Protein AF-A0A3D4KRC4-F1 (afdb_monomer_lite)

Radius of gyration: 27.09 Å; chains: 1; bounding box: 65×32×90 Å

Secondary structure (DSSP, 8-state):
-HHHHHHHHHHHHHHHHHHHHHHHHHHHHHHHHHHHHHHHHHHHHHHHHHHHHHHHHH-GGGHHHHHHHHHHHHHSSSP--TT-EEEPPHHHHHHHS-HHHHHHHHHHS--S-HHHHHHHHHTEEEEEEEETTTEEEEEEEETTSS-EEEEEEEES-TTT--EEETT--

pLDDT: mean 81.52, std 9.55, range [39.03, 92.38]

Foldseek 3Di:
DPPVVVVVVVVVVVVVVVVVVVVVVVVVVVVVVVVVVVLVVVVVLQVQLQVLLLVLLQDPVQQVLQLVLLCCQCPDPPHQDAFRKDKDDPVSVCSNQPPVSLVSSLVSRPDPDPVVSVLQVVQKIWMWHHHPQQKIWIWIGGNSDPDIHIWIWHQPDPPVSGIHTPPPD

Structure (mmCIF, N/CA/C/O backbone):
data_AF-A0A3D4KRC4-F1
#
_entry.id   AF-A0A3D4KRC4-F1
#
loop_
_atom_site.group_PDB
_atom_site.id
_atom_site.type_symbol
_atom_site.label_atom_id
_atom_site.label_alt_id
_atom_site.label_comp_id
_atom_site.label_asym_id
_atom_site.label_entity_id
_atom_site.label_seq_id
_atom_site.pdbx_PDB_ins_code
_atom_site.Cartn_x
_atom_site.Cartn_y
_atom_site.Cartn_z
_atom_site.occupancy
_atom_site.B_iso_or_equiv
_atom_site.auth_seq_id
_atom_site.auth_comp_id
_atom_site.auth_asym_id
_atom_site.auth_atom_id
_atom_site.pdbx_PDB_model_num
ATOM 1 N N . MET A 1 1 ? -39.804 3.682 65.873 1.00 52.16 1 MET A N 1
ATOM 2 C CA . MET A 1 1 ? -39.760 4.284 64.518 1.00 52.16 1 MET A CA 1
ATOM 3 C C . MET A 1 1 ? -38.350 4.444 63.910 1.00 52.16 1 MET A C 1
ATOM 5 O O . MET A 1 1 ? -38.267 4.730 62.728 1.00 52.16 1 MET A O 1
ATOM 9 N N . LYS A 1 2 ? -37.236 4.187 64.626 1.00 54.59 2 LYS A N 1
ATOM 10 C CA . LYS A 1 2 ? -35.859 4.368 64.094 1.00 54.59 2 LYS A CA 1
ATOM 11 C C . LYS A 1 2 ? -35.344 3.280 63.122 1.00 54.59 2 LYS A C 1
ATOM 13 O O . LYS A 1 2 ? -34.483 3.572 62.306 1.00 54.59 2 LYS A O 1
ATOM 18 N N . HIS A 1 3 ? -35.862 2.047 63.168 1.00 56.03 3 HIS A N 1
ATOM 19 C CA . HIS A 1 3 ? -35.372 0.935 62.324 1.00 56.03 3 HIS A CA 1
ATOM 20 C C . HIS A 1 3 ? -35.779 1.042 60.839 1.00 56.03 3 HIS A C 1
ATOM 22 O O . HIS A 1 3 ? -35.035 0.615 59.962 1.00 56.03 3 HIS A O 1
ATOM 28 N N . GLN A 1 4 ? -36.935 1.644 60.540 1.00 59.31 4 GLN A N 1
ATOM 29 C CA . GLN A 1 4 ? -37.447 1.755 59.166 1.00 59.31 4 GLN A CA 1
ATOM 30 C C . GLN A 1 4 ? -36.659 2.774 58.324 1.00 59.31 4 GLN A C 1
ATOM 32 O O . GLN A 1 4 ? -36.473 2.571 57.128 1.00 59.31 4 GLN A O 1
ATOM 37 N N . GLN A 1 5 ? -36.127 3.829 58.955 1.00 61.31 5 GLN A N 1
ATOM 38 C CA . GLN A 1 5 ? -35.280 4.824 58.285 1.00 61.31 5 GLN A CA 1
ATOM 39 C C . GLN A 1 5 ? -33.914 4.250 57.870 1.00 61.31 5 GLN A C 1
ATOM 41 O O . GLN A 1 5 ? -33.405 4.604 56.811 1.00 61.31 5 GLN A O 1
ATOM 46 N N . GLY A 1 6 ? -33.345 3.324 58.654 1.00 67.62 6 GLY A N 1
ATOM 47 C CA . GLY A 1 6 ? -32.091 2.643 58.307 1.00 67.62 6 GLY A CA 1
ATOM 48 C C . GLY A 1 6 ? -32.242 1.681 57.124 1.00 67.62 6 GLY A C 1
ATOM 49 O O . GLY A 1 6 ? -31.410 1.680 56.223 1.00 67.62 6 GLY A O 1
ATOM 50 N N . ALA A 1 7 ? -33.341 0.921 57.080 1.00 79.06 7 ALA A N 1
ATOM 51 C CA . ALA A 1 7 ? -33.638 0.021 55.963 1.00 79.06 7 ALA A CA 1
ATOM 52 C C . ALA A 1 7 ? -33.879 0.785 54.648 1.00 79.06 7 ALA A C 1
ATOM 54 O O . ALA A 1 7 ? -33.360 0.395 53.604 1.00 79.06 7 ALA A O 1
ATOM 55 N N . ALA A 1 8 ? -34.602 1.909 54.701 1.00 83.19 8 ALA A N 1
ATOM 56 C CA . ALA A 1 8 ? -34.833 2.760 53.535 1.00 83.19 8 ALA A CA 1
ATOM 57 C C . ALA A 1 8 ? -33.526 3.341 52.966 1.00 83.19 8 ALA A C 1
ATOM 59 O O . ALA A 1 8 ? -33.335 3.347 51.752 1.00 83.19 8 ALA A O 1
ATOM 60 N N . LEU A 1 9 ? -32.597 3.767 53.830 1.00 83.31 9 LEU A N 1
ATOM 61 C CA . LEU A 1 9 ? -31.292 4.280 53.406 1.00 83.31 9 LEU A CA 1
ATOM 62 C C . LEU A 1 9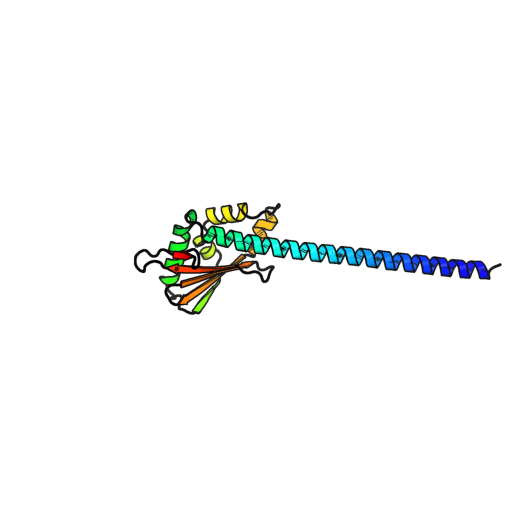 ? -30.465 3.216 52.670 1.00 83.31 9 LEU A C 1
ATOM 64 O O . LEU A 1 9 ? -29.864 3.513 51.642 1.00 83.31 9 LEU A O 1
ATOM 68 N N . VAL A 1 10 ? -30.463 1.975 53.163 1.00 86.69 10 VAL A N 1
ATOM 69 C CA . VAL A 1 10 ? -29.745 0.861 52.522 1.00 86.69 10 VAL A CA 1
ATOM 70 C C . VAL A 1 10 ? -30.338 0.544 51.150 1.00 86.69 10 VAL A C 1
ATOM 72 O O . VAL A 1 10 ? -29.586 0.339 50.201 1.00 86.69 10 VAL A O 1
ATOM 75 N N . ILE A 1 11 ? -31.667 0.559 51.018 1.00 87.38 11 ILE A N 1
ATOM 76 C CA . ILE A 1 11 ? -32.345 0.337 49.732 1.00 87.38 11 ILE A CA 1
ATOM 77 C C . ILE A 1 11 ? -31.980 1.441 48.735 1.00 87.38 11 ILE A C 1
ATOM 79 O O . ILE A 1 11 ? -31.614 1.143 47.602 1.00 87.38 11 ILE A O 1
ATOM 83 N N . VAL A 1 12 ? -32.021 2.708 49.154 1.00 90.62 12 VAL A N 1
ATOM 84 C CA . VAL A 1 12 ? -31.637 3.838 48.293 1.00 90.62 12 VAL A CA 1
ATOM 85 C C . VAL A 1 12 ? -30.172 3.736 47.878 1.00 90.62 12 VAL A C 1
ATOM 87 O O . VAL A 1 12 ? -29.870 3.910 46.703 1.00 90.62 12 VAL A O 1
ATOM 90 N N . MET A 1 13 ? -29.271 3.398 48.802 1.00 89.94 13 MET A N 1
ATOM 91 C CA . MET A 1 13 ? -27.856 3.206 48.483 1.00 89.94 13 MET A CA 1
ATOM 92 C C . MET A 1 13 ? -27.643 2.041 47.515 1.00 89.94 13 MET A C 1
ATOM 94 O O . MET A 1 13 ? -26.899 2.194 46.555 1.00 89.94 13 MET A O 1
ATOM 98 N N . ALA A 1 14 ? -28.339 0.916 47.697 1.00 89.31 14 ALA A N 1
ATOM 99 C CA . ALA A 1 14 ? -28.264 -0.221 46.783 1.00 89.31 14 ALA A CA 1
ATOM 100 C C . ALA A 1 14 ? -28.760 0.140 45.372 1.00 89.31 14 ALA A C 1
ATOM 102 O O . ALA A 1 14 ? -28.108 -0.202 44.386 1.00 89.31 14 ALA A O 1
ATOM 103 N N . LEU A 1 15 ? -29.868 0.881 45.268 1.00 90.19 15 LEU A N 1
ATOM 104 C CA . LEU A 1 15 ? -30.396 1.368 43.991 1.00 90.19 15 LEU A CA 1
ATOM 105 C C . LEU A 1 15 ? -29.453 2.382 43.331 1.00 90.19 15 LEU A C 1
ATOM 107 O O . LEU A 1 15 ? -29.218 2.303 42.127 1.00 90.19 15 LEU A O 1
ATOM 111 N N . LEU A 1 16 ? -28.870 3.296 44.111 1.00 90.56 16 LEU A N 1
ATOM 112 C CA . LEU A 1 16 ? -27.906 4.279 43.620 1.00 90.56 16 LEU A CA 1
ATOM 113 C C . LEU A 1 16 ? -26.629 3.589 43.122 1.00 90.56 16 LEU A C 1
ATOM 115 O O . LEU A 1 16 ? -26.158 3.882 42.028 1.00 90.56 16 LEU A O 1
ATOM 119 N N . SER A 1 17 ? -26.097 2.630 43.884 1.00 89.69 17 SER A N 1
ATOM 120 C CA . SER A 1 17 ? -24.936 1.829 43.490 1.00 89.69 17 SER A CA 1
ATOM 121 C C . SER A 1 17 ? -25.211 1.008 42.231 1.00 89.69 17 SER A C 1
ATOM 123 O O . SER A 1 17 ? -24.369 0.985 41.336 1.00 89.69 17 SER A O 1
ATOM 125 N N . ALA A 1 18 ? -26.390 0.389 42.112 1.00 87.56 18 ALA A N 1
ATOM 126 C CA . ALA A 1 18 ? -26.786 -0.335 40.906 1.00 87.56 18 ALA A CA 1
ATOM 127 C C . ALA A 1 18 ? -26.883 0.596 39.683 1.00 87.56 18 ALA A C 1
ATOM 129 O O . ALA A 1 18 ? -26.366 0.263 38.616 1.00 87.56 18 ALA A O 1
ATOM 130 N N . ALA A 1 19 ? -27.470 1.786 39.843 1.00 88.12 19 ALA A N 1
ATOM 131 C CA . ALA A 1 19 ? -27.556 2.788 38.782 1.00 88.12 19 ALA A CA 1
ATOM 132 C C . ALA A 1 19 ? -26.173 3.320 38.358 1.00 88.12 19 ALA A C 1
ATOM 134 O O . ALA A 1 19 ? -25.907 3.456 37.165 1.00 88.12 19 ALA A O 1
ATOM 135 N N . LEU A 1 20 ? -25.264 3.564 39.311 1.00 87.81 20 LEU A N 1
ATOM 136 C CA . LEU A 1 20 ? -23.879 3.968 39.037 1.00 87.81 20 LEU A CA 1
ATOM 137 C C . LEU A 1 20 ? -23.102 2.887 38.282 1.00 87.81 20 LEU A C 1
ATOM 139 O O . LEU A 1 20 ? -22.417 3.196 37.309 1.00 87.81 20 LEU A O 1
ATOM 143 N N . LEU A 1 21 ? -23.217 1.624 38.700 1.00 88.56 21 LEU A N 1
ATOM 144 C CA . LEU A 1 21 ? -22.571 0.506 38.010 1.00 88.56 21 LEU A CA 1
ATOM 145 C C . LEU A 1 21 ? -23.080 0.372 36.572 1.00 88.56 21 LEU A C 1
ATOM 147 O O . LEU A 1 21 ? -22.275 0.184 35.660 1.00 88.56 21 LEU A O 1
ATOM 151 N N . LEU A 1 22 ? -24.388 0.542 36.358 1.00 86.25 22 LEU A N 1
ATOM 152 C CA . LEU A 1 22 ? -24.986 0.533 35.025 1.00 86.25 22 LEU A CA 1
ATOM 153 C C . LEU A 1 22 ? -24.491 1.709 34.163 1.00 86.25 22 LEU A C 1
ATOM 155 O O . LEU A 1 22 ? -24.157 1.512 32.997 1.00 86.25 22 LEU A O 1
ATOM 159 N N . GLY A 1 23 ? -24.373 2.908 34.741 1.00 84.19 23 GLY A N 1
ATOM 160 C CA . GLY A 1 23 ? -23.848 4.093 34.053 1.00 84.19 23 GLY A CA 1
ATOM 161 C C . GLY A 1 23 ? -22.360 3.994 33.693 1.00 84.19 23 GLY A C 1
ATOM 162 O O . GLY A 1 23 ? -21.944 4.400 32.612 1.00 84.19 23 GLY A O 1
ATOM 163 N N . VAL A 1 24 ? -21.536 3.403 34.562 1.00 84.50 24 VAL A N 1
ATOM 164 C CA . VAL A 1 24 ? -20.116 3.161 34.254 1.00 84.50 24 VAL A CA 1
ATOM 165 C C . VAL A 1 24 ? -19.968 2.061 33.200 1.00 84.50 24 VAL A C 1
ATOM 167 O O . VAL A 1 24 ? -19.105 2.164 32.327 1.00 84.50 24 VAL A O 1
ATOM 170 N N . ALA A 1 25 ? -20.809 1.024 33.241 1.00 79.00 25 ALA A N 1
ATOM 171 C CA . ALA A 1 25 ? -20.817 -0.031 32.231 1.00 79.00 25 ALA A CA 1
ATOM 172 C C . ALA A 1 25 ? -21.205 0.502 30.839 1.00 79.00 25 ALA A C 1
ATOM 174 O O . ALA A 1 25 ? -20.547 0.159 29.853 1.00 79.00 25 ALA A O 1
ATOM 175 N N . SER A 1 26 ? -22.203 1.388 30.748 1.00 74.50 26 SER A N 1
ATOM 176 C CA . SER A 1 26 ? -22.594 2.005 29.473 1.00 74.50 26 SER A CA 1
ATOM 177 C C . SER A 1 26 ? -21.502 2.922 28.916 1.00 74.50 26 SER A C 1
ATOM 179 O O . SER A 1 26 ? -21.166 2.818 27.738 1.00 74.50 26 SER A O 1
ATOM 181 N N . MET A 1 27 ? -20.863 3.740 29.760 1.00 81.50 27 MET A N 1
ATOM 182 C CA . MET A 1 27 ? -19.757 4.608 29.339 1.00 81.50 27 MET A CA 1
ATOM 183 C C . MET A 1 27 ? -18.548 3.804 28.841 1.00 81.50 27 MET A C 1
ATOM 185 O O . MET A 1 27 ? -17.943 4.152 27.829 1.00 81.50 27 MET A O 1
ATOM 189 N N . ARG A 1 28 ? -18.202 2.700 29.517 1.00 77.19 28 ARG A N 1
ATOM 190 C CA . ARG A 1 28 ? -17.126 1.801 29.067 1.00 77.19 28 ARG A CA 1
ATOM 191 C C . ARG A 1 28 ? -17.441 1.162 27.721 1.00 77.19 28 ARG A C 1
ATOM 193 O O . ARG A 1 28 ? -16.542 1.054 26.897 1.00 77.19 28 ARG A O 1
ATOM 200 N N . THR A 1 29 ? -18.693 0.772 27.503 1.00 78.19 29 THR A N 1
ATOM 201 C CA . THR A 1 29 ? -19.138 0.199 26.225 1.00 78.19 29 THR A CA 1
ATOM 202 C C . THR A 1 29 ? -19.001 1.229 25.103 1.00 78.19 29 THR A C 1
ATOM 204 O O . THR A 1 29 ? -18.351 0.947 24.104 1.00 78.19 29 THR A O 1
ATOM 207 N N . ALA A 1 30 ? -19.460 2.465 25.326 1.00 77.19 30 ALA A N 1
ATOM 208 C CA . ALA A 1 30 ? -19.320 3.552 24.356 1.00 77.19 30 ALA A CA 1
ATOM 209 C C . ALA A 1 30 ? -17.850 3.867 24.008 1.00 77.19 30 ALA A C 1
ATOM 211 O O . ALA A 1 30 ? -17.519 4.065 22.842 1.00 77.19 30 ALA A O 1
ATOM 212 N N . LEU A 1 31 ? -16.949 3.858 24.998 1.00 81.94 31 LEU A N 1
ATOM 213 C CA . LEU A 1 31 ? -15.511 4.057 24.765 1.00 81.94 31 LEU A CA 1
ATOM 214 C C . LEU A 1 31 ? -14.874 2.915 23.960 1.00 81.94 31 LEU A C 1
ATOM 216 O O . LEU A 1 31 ? -13.932 3.141 23.199 1.00 81.94 31 LEU A O 1
ATOM 220 N N . VAL A 1 32 ? -15.344 1.680 24.145 1.00 82.69 32 VAL A N 1
ATOM 221 C CA . VAL A 1 32 ? -14.890 0.532 23.350 1.00 82.69 32 VAL A CA 1
ATOM 222 C C . VAL A 1 32 ? -15.382 0.663 21.911 1.00 82.69 32 VAL A C 1
ATOM 224 O O . VAL A 1 32 ? -14.573 0.522 20.996 1.00 82.69 32 VAL A O 1
ATOM 227 N N . ASP A 1 33 ? -16.654 1.004 21.710 1.00 83.44 33 ASP A N 1
ATOM 228 C CA . ASP A 1 33 ? -17.235 1.196 20.378 1.00 83.44 33 ASP A CA 1
ATOM 229 C C . ASP A 1 33 ? -16.532 2.322 19.611 1.00 83.44 33 ASP A C 1
ATOM 231 O O . ASP A 1 33 ? -16.200 2.159 18.438 1.00 83.44 33 ASP A O 1
ATOM 235 N N . GLU A 1 34 ? -16.210 3.434 20.277 1.00 82.56 34 GLU A N 1
ATOM 236 C CA . GLU A 1 34 ? -15.452 4.536 19.679 1.00 82.56 34 GLU A CA 1
ATOM 237 C C . GLU A 1 34 ? -14.049 4.094 19.237 1.00 82.56 34 GLU A C 1
ATOM 239 O O . GLU A 1 34 ? -13.607 4.414 18.130 1.00 82.56 34 GLU A O 1
ATOM 244 N N . ARG A 1 35 ? -13.353 3.301 20.062 1.00 83.44 35 ARG A N 1
ATOM 245 C CA . ARG A 1 35 ? -12.041 2.742 19.702 1.00 83.44 35 ARG A CA 1
ATOM 246 C C . ARG A 1 35 ? -12.136 1.773 18.529 1.00 83.44 35 ARG A C 1
ATOM 248 O O . ARG A 1 35 ? -11.287 1.820 17.643 1.00 83.44 35 ARG A O 1
ATOM 255 N N . LEU A 1 36 ? -13.152 0.912 18.501 1.00 85.12 36 LEU A N 1
ATOM 256 C CA . LEU A 1 36 ? -13.371 -0.027 17.399 1.00 85.12 36 LEU A CA 1
ATOM 257 C C . LEU A 1 36 ? -13.706 0.704 16.097 1.00 85.12 36 LEU A C 1
ATOM 259 O O . LEU A 1 36 ? -13.105 0.408 15.067 1.00 85.12 36 LEU A O 1
ATOM 263 N N . ALA A 1 37 ? -14.592 1.699 16.146 1.00 85.12 37 ALA A N 1
ATOM 264 C CA . ALA A 1 37 ? -14.913 2.546 15.002 1.00 85.12 37 ALA A CA 1
ATOM 265 C C . ALA A 1 37 ? -13.679 3.318 14.505 1.00 85.12 37 ALA A C 1
ATOM 267 O O . ALA A 1 37 ? -13.437 3.403 13.299 1.00 85.12 37 ALA A O 1
ATOM 268 N N . GLY A 1 38 ? -12.859 3.831 15.428 1.00 81.69 38 GLY A N 1
ATOM 269 C CA . GLY A 1 38 ? -11.583 4.473 15.120 1.00 81.69 38 GLY A CA 1
ATOM 270 C C . GLY A 1 38 ? -10.609 3.532 14.408 1.00 81.69 38 GLY A C 1
ATOM 271 O O . GLY A 1 38 ? -10.081 3.887 13.354 1.00 81.69 38 GLY A O 1
ATOM 272 N N . ASN A 1 39 ? -10.425 2.319 14.933 1.00 81.75 39 ASN A N 1
ATOM 273 C CA . ASN A 1 39 ? -9.566 1.298 14.330 1.00 81.75 39 ASN A CA 1
ATOM 274 C C . ASN A 1 39 ? -10.068 0.876 12.944 1.00 81.75 39 ASN A C 1
ATOM 276 O O . ASN A 1 39 ? -9.277 0.778 12.009 1.00 81.75 39 ASN A O 1
ATOM 280 N N . PHE A 1 40 ? -11.379 0.674 12.792 1.00 82.94 40 PHE A N 1
ATOM 281 C CA . PHE A 1 40 ? -11.986 0.323 11.510 1.00 82.94 40 PHE A CA 1
ATOM 282 C C . PHE A 1 40 ? -11.753 1.415 10.462 1.00 82.94 40 PHE A C 1
ATOM 284 O O . PHE A 1 40 ? -11.337 1.125 9.343 1.00 82.94 40 PHE A O 1
ATOM 291 N N . ARG A 1 41 ? -11.938 2.686 10.834 1.00 82.75 41 ARG A N 1
ATOM 292 C CA . ARG A 1 41 ? -11.671 3.821 9.944 1.00 82.75 41 ARG A CA 1
ATOM 293 C C . ARG A 1 41 ? -10.214 3.857 9.474 1.00 82.75 41 ARG A C 1
ATOM 295 O O . ARG A 1 41 ? -9.981 4.096 8.294 1.00 82.75 41 ARG A O 1
ATOM 302 N N . ILE A 1 42 ? -9.251 3.625 10.369 1.00 79.06 42 ILE A N 1
ATOM 303 C CA . ILE A 1 42 ? -7.820 3.587 10.016 1.00 79.06 42 ILE A CA 1
ATOM 304 C C . ILE A 1 42 ? -7.537 2.436 9.043 1.00 79.06 42 ILE A C 1
ATOM 306 O O . ILE A 1 42 ? -6.863 2.643 8.037 1.00 79.06 42 ILE A O 1
ATOM 310 N N . ALA A 1 43 ? -8.092 1.249 9.304 1.00 79.38 43 ALA A N 1
ATOM 311 C CA . ALA A 1 43 ? -7.922 0.087 8.435 1.00 79.38 43 ALA A CA 1
ATOM 312 C C . ALA A 1 43 ? -8.465 0.337 7.019 1.00 79.38 43 ALA A C 1
ATOM 314 O O . ALA A 1 43 ? -7.770 0.073 6.040 1.00 79.38 43 ALA A O 1
ATOM 315 N N . VAL A 1 44 ? -9.668 0.910 6.906 1.00 83.38 44 VAL A N 1
ATOM 316 C CA . VAL A 1 44 ? -10.262 1.264 5.607 1.00 83.38 44 VAL A CA 1
ATOM 317 C C . VAL A 1 44 ? -9.414 2.311 4.885 1.00 83.38 44 VAL A C 1
ATOM 319 O O . VAL A 1 44 ? -9.133 2.151 3.705 1.00 83.38 44 VAL A O 1
ATOM 322 N N . GLN A 1 45 ? -8.953 3.360 5.572 1.00 82.00 45 GLN A N 1
ATOM 323 C CA . GLN A 1 45 ? -8.115 4.393 4.949 1.00 82.00 45 GLN A CA 1
ATOM 324 C C . GLN A 1 45 ? -6.791 3.839 4.415 1.00 82.00 45 GLN A C 1
ATOM 326 O O . GLN A 1 45 ? -6.379 4.213 3.320 1.00 82.00 45 GLN A O 1
ATOM 331 N N . ALA A 1 46 ? -6.148 2.933 5.154 1.00 79.50 46 ALA A N 1
ATOM 332 C CA . ALA A 1 46 ? -4.944 2.265 4.679 1.00 79.50 46 ALA A CA 1
ATOM 333 C C . ALA A 1 46 ? -5.221 1.394 3.452 1.00 79.50 46 ALA A C 1
ATOM 335 O O . ALA A 1 46 ? -4.462 1.464 2.495 1.00 79.50 46 ALA A O 1
ATOM 336 N N . GLN A 1 47 ? -6.331 0.648 3.435 1.00 82.50 47 GLN A N 1
ATOM 337 C CA . GLN A 1 47 ? -6.731 -0.128 2.260 1.00 82.50 47 GLN A CA 1
ATOM 338 C C . GLN A 1 47 ? -6.989 0.770 1.036 1.00 82.50 47 GLN A C 1
ATOM 340 O O . GLN A 1 47 ? -6.595 0.436 -0.077 1.00 82.50 47 GLN A O 1
ATOM 345 N N . MET A 1 48 ? -7.609 1.936 1.223 1.00 84.56 48 MET A N 1
ATOM 346 C CA . MET A 1 48 ? -7.847 2.876 0.123 1.00 84.56 48 MET A CA 1
ATOM 347 C C . MET A 1 48 ? -6.560 3.519 -0.403 1.00 84.56 48 MET A C 1
ATOM 349 O O . MET A 1 48 ? -6.446 3.750 -1.606 1.00 84.56 48 MET A O 1
ATOM 353 N N . LEU A 1 49 ? -5.594 3.809 0.474 1.00 84.19 49 LEU A N 1
ATOM 354 C CA . LEU A 1 49 ? -4.254 4.267 0.088 1.00 84.19 49 LEU A CA 1
ATOM 355 C C . LEU A 1 49 ? -3.555 3.228 -0.782 1.00 84.19 49 LEU A C 1
ATOM 357 O O . LEU A 1 49 ? -3.023 3.556 -1.837 1.00 84.19 49 LEU A O 1
ATOM 361 N N . ASP A 1 50 ? -3.615 1.984 -0.339 1.00 81.31 50 ASP A N 1
ATOM 362 C CA . ASP A 1 50 ? -3.097 0.795 -0.994 1.00 81.31 50 ASP A CA 1
ATOM 363 C C . ASP A 1 50 ? -3.671 0.622 -2.417 1.00 81.31 50 ASP A C 1
ATOM 365 O O . ASP A 1 50 ? -2.927 0.557 -3.402 1.00 81.31 50 ASP A O 1
ATOM 369 N N . GLU A 1 51 ? -4.999 0.662 -2.554 1.00 84.56 51 GLU A N 1
ATOM 370 C CA . GLU A 1 51 ? -5.696 0.586 -3.846 1.00 84.56 51 GLU A CA 1
ATOM 371 C C . GLU A 1 51 ? -5.384 1.789 -4.752 1.00 84.56 51 GLU A C 1
ATOM 373 O O . GLU A 1 51 ? -5.136 1.628 -5.951 1.00 84.56 51 GLU A O 1
ATOM 378 N N . SER A 1 52 ? -5.336 2.997 -4.184 1.00 87.69 52 SER A N 1
ATOM 379 C CA . SER A 1 52 ? -5.009 4.224 -4.924 1.00 87.69 52 SER A CA 1
ATOM 380 C C . SER A 1 52 ? -3.564 4.211 -5.421 1.00 87.69 52 SER A C 1
ATOM 382 O O . SER A 1 52 ? -3.285 4.627 -6.545 1.00 87.69 52 SER A O 1
ATOM 384 N N . LEU A 1 53 ? -2.635 3.693 -4.617 1.00 87.12 53 LEU A N 1
ATOM 385 C CA . LEU A 1 53 ? -1.237 3.531 -4.997 1.00 87.12 53 LEU A CA 1
ATOM 386 C C . LEU A 1 53 ? -1.095 2.539 -6.145 1.00 87.12 53 LEU A C 1
ATOM 388 O O . LEU A 1 53 ? -0.359 2.813 -7.093 1.00 87.12 53 LEU A O 1
ATOM 392 N N . LEU A 1 54 ? -1.824 1.421 -6.106 1.00 87.00 54 LEU A N 1
ATOM 393 C CA . LEU A 1 54 ? -1.848 0.480 -7.223 1.00 87.00 54 LEU A CA 1
ATOM 394 C C . LEU A 1 54 ? -2.364 1.147 -8.501 1.00 87.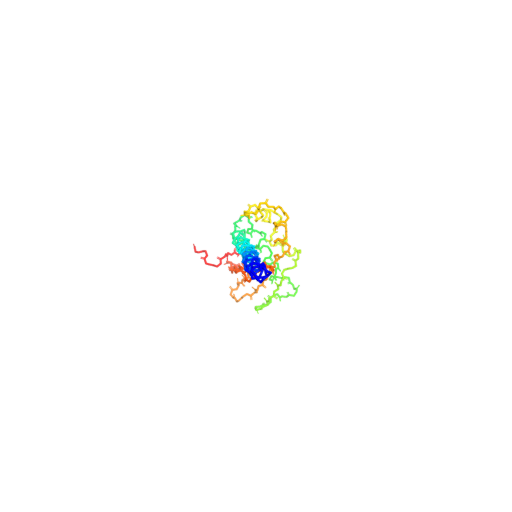00 54 LEU A C 1
ATOM 396 O O . LEU A 1 54 ? -1.750 0.989 -9.560 1.00 87.00 54 LEU A O 1
ATOM 400 N N . ALA A 1 55 ? -3.454 1.913 -8.398 1.00 88.19 55 ALA A N 1
ATOM 401 C CA . ALA A 1 55 ? -4.016 2.650 -9.523 1.00 88.19 55 ALA A CA 1
ATOM 402 C C . ALA A 1 55 ? -2.971 3.598 -10.132 1.00 88.19 55 ALA A C 1
ATOM 404 O O . ALA A 1 55 ? -2.680 3.493 -11.324 1.00 88.19 55 ALA A O 1
ATOM 405 N N . VAL A 1 56 ? -2.316 4.417 -9.304 1.00 89.69 56 VAL A N 1
ATOM 406 C CA . VAL A 1 56 ? -1.266 5.359 -9.726 1.00 89.69 56 VAL A CA 1
ATOM 407 C C . VAL A 1 56 ? -0.058 4.645 -10.345 1.00 89.69 56 VAL A C 1
ATOM 409 O O . VAL A 1 56 ? 0.418 5.057 -11.400 1.00 89.69 56 VAL A O 1
ATOM 412 N N . LEU A 1 57 ? 0.429 3.549 -9.755 1.00 88.31 57 LEU A N 1
ATOM 413 C CA . LEU A 1 57 ? 1.558 2.785 -10.309 1.00 88.31 57 LEU A CA 1
ATOM 414 C C . LEU A 1 57 ? 1.221 2.091 -11.639 1.00 88.31 57 LEU A C 1
ATOM 416 O O . LEU A 1 57 ? 2.115 1.828 -12.453 1.00 88.31 57 LEU A O 1
ATOM 420 N N . SER A 1 58 ? -0.050 1.748 -11.849 1.00 87.81 58 SER A N 1
ATOM 421 C CA . SER A 1 58 ? -0.537 1.121 -13.081 1.00 87.81 58 SER A CA 1
ATOM 422 C C . SER A 1 58 ? -0.852 2.127 -14.193 1.00 87.81 58 SER A C 1
ATOM 424 O O . SER A 1 58 ? -0.887 1.741 -15.365 1.00 87.81 58 SER A O 1
ATOM 426 N N . ASP A 1 59 ? -1.039 3.402 -13.843 1.00 89.62 59 ASP A N 1
ATOM 427 C CA . ASP A 1 59 ? -1.419 4.452 -14.779 1.00 89.62 59 ASP A CA 1
ATOM 428 C C . ASP A 1 59 ? -0.336 4.667 -15.850 1.00 89.62 59 ASP A C 1
ATOM 430 O O . ASP A 1 59 ? 0.871 4.724 -15.582 1.00 89.62 59 ASP A O 1
ATOM 434 N N . ARG A 1 60 ? -0.776 4.815 -17.102 1.00 87.31 60 ARG A N 1
ATOM 435 C CA . ARG A 1 60 ? 0.110 5.102 -18.234 1.00 87.31 60 ARG A CA 1
ATOM 436 C C . ARG A 1 60 ? 0.760 6.475 -18.117 1.00 87.31 60 ARG A C 1
ATOM 438 O O . ARG A 1 60 ? 1.882 6.631 -18.591 1.00 87.31 60 ARG A O 1
ATOM 445 N N . GLN A 1 61 ? 0.099 7.442 -17.482 1.00 90.38 61 GLN A N 1
ATOM 446 C CA . GLN A 1 61 ? 0.631 8.789 -17.288 1.00 90.38 61 GLN A CA 1
ATOM 447 C C . GLN A 1 61 ? 1.951 8.780 -16.504 1.00 90.38 61 GLN A C 1
ATOM 449 O O . GLN A 1 61 ? 2.839 9.584 -16.788 1.00 90.38 61 GLN A O 1
ATOM 454 N N . TYR A 1 62 ? 2.113 7.846 -15.563 1.00 90.06 62 TYR A N 1
ATOM 455 C CA . TYR A 1 62 ? 3.304 7.737 -14.713 1.00 90.06 62 TYR A CA 1
ATOM 456 C C . TYR A 1 62 ? 4.245 6.594 -15.124 1.00 90.06 62 TYR A C 1
ATOM 458 O O . TYR A 1 62 ? 5.280 6.381 -14.487 1.00 90.06 62 TYR A O 1
ATOM 466 N N . ALA A 1 63 ? 3.939 5.890 -16.221 1.00 89.38 63 ALA A N 1
ATOM 467 C CA . ALA A 1 63 ? 4.722 4.753 -16.699 1.00 89.38 63 ALA A CA 1
ATOM 468 C C . ALA A 1 63 ? 6.182 5.124 -16.995 1.00 89.38 63 ALA A C 1
ATOM 470 O O . ALA A 1 63 ? 7.080 4.376 -16.631 1.00 89.38 63 ALA A O 1
ATOM 471 N N . ALA A 1 64 ? 6.440 6.300 -17.577 1.00 89.94 64 ALA A N 1
ATOM 472 C CA . ALA A 1 64 ? 7.803 6.735 -17.887 1.00 89.94 64 ALA A CA 1
ATOM 473 C C . ALA A 1 64 ? 8.676 6.895 -16.627 1.00 89.94 64 ALA A C 1
ATOM 475 O O . ALA A 1 64 ? 9.823 6.449 -16.612 1.00 89.94 64 ALA A O 1
ATOM 476 N N . SER A 1 65 ? 8.134 7.497 -15.561 1.00 90.75 65 SER A N 1
ATOM 477 C CA . SER A 1 65 ? 8.839 7.661 -14.281 1.00 90.75 65 SER A CA 1
ATOM 478 C C . SER A 1 65 ? 9.099 6.314 -13.613 1.00 90.75 65 SER A C 1
ATOM 480 O O . SER A 1 65 ? 10.234 6.029 -13.229 1.00 90.75 65 SER A O 1
ATOM 482 N N . ARG A 1 66 ? 8.073 5.455 -13.553 1.00 91.38 66 ARG A N 1
ATOM 483 C CA . ARG A 1 66 ? 8.186 4.096 -13.015 1.00 91.38 66 ARG A CA 1
ATOM 484 C C . ARG A 1 66 ? 9.235 3.281 -13.768 1.00 91.38 66 ARG A C 1
ATOM 486 O O . ARG A 1 66 ? 10.104 2.681 -13.143 1.00 91.38 66 ARG A O 1
ATOM 493 N N . ASP A 1 67 ? 9.172 3.265 -15.094 1.00 91.31 67 ASP A N 1
ATOM 494 C CA . ASP A 1 67 ? 10.058 2.456 -15.928 1.00 91.31 67 ASP A CA 1
ATOM 495 C C . ASP A 1 67 ? 11.507 2.942 -15.796 1.00 91.31 67 ASP A C 1
ATOM 497 O O . ASP A 1 67 ? 12.410 2.140 -15.561 1.00 91.31 67 ASP A O 1
ATOM 501 N N . ALA A 1 68 ? 11.736 4.260 -15.829 1.00 89.88 68 ALA A N 1
ATOM 502 C CA . ALA A 1 68 ? 13.054 4.844 -15.587 1.00 89.88 68 ALA A CA 1
ATOM 503 C C . ALA A 1 68 ? 13.617 4.467 -14.207 1.00 89.88 68 ALA A C 1
ATOM 505 O O . ALA A 1 68 ? 14.797 4.121 -14.094 1.00 89.88 68 ALA A O 1
ATOM 506 N N . PHE A 1 69 ? 12.780 4.502 -13.168 1.00 90.50 69 PHE A N 1
ATOM 507 C CA . PHE A 1 69 ? 13.159 4.100 -11.820 1.00 90.50 69 PHE A CA 1
ATOM 508 C C . PHE A 1 69 ? 13.518 2.603 -11.747 1.00 90.50 69 PHE A C 1
ATOM 510 O O . PHE A 1 69 ? 14.606 2.256 -11.284 1.00 90.50 69 PHE A O 1
ATOM 517 N N . LEU A 1 70 ? 12.663 1.713 -12.262 1.00 89.56 70 LEU A N 1
ATOM 518 C CA . LEU A 1 70 ? 12.899 0.263 -12.244 1.00 89.56 70 LEU A CA 1
ATOM 519 C C . LEU A 1 70 ? 14.151 -0.124 -13.042 1.00 89.56 70 LEU A C 1
ATOM 521 O O . LEU A 1 70 ? 14.943 -0.958 -12.603 1.00 89.56 70 LEU A O 1
ATOM 525 N N . ASN A 1 71 ? 14.386 0.527 -14.180 1.00 89.00 71 ASN A N 1
ATOM 526 C CA . ASN A 1 71 ? 15.593 0.317 -14.975 1.00 89.00 71 ASN A CA 1
ATOM 527 C C . ASN A 1 71 ? 16.848 0.756 -14.225 1.00 89.00 71 ASN A C 1
ATOM 529 O O . ASN A 1 71 ? 17.846 0.033 -14.222 1.00 89.00 71 ASN A O 1
ATOM 533 N N . ARG A 1 72 ? 16.799 1.909 -13.547 1.00 87.38 72 ARG A N 1
ATOM 534 C CA . ARG A 1 72 ? 17.896 2.385 -12.699 1.00 87.38 72 ARG A CA 1
ATOM 535 C C . ARG A 1 72 ? 18.206 1.387 -11.585 1.00 87.38 72 ARG A C 1
ATOM 537 O O . ARG A 1 72 ? 19.373 1.055 -11.398 1.00 87.38 72 ARG A O 1
ATOM 544 N N . LEU A 1 73 ? 17.177 0.878 -10.908 1.00 83.56 73 LEU A N 1
ATOM 545 C CA . LEU A 1 73 ? 17.319 -0.078 -9.810 1.00 83.56 73 LEU A CA 1
ATOM 546 C C . LEU A 1 73 ? 18.046 -1.362 -10.240 1.00 83.56 73 LEU A C 1
ATOM 548 O O . LEU A 1 73 ? 18.834 -1.911 -9.475 1.00 83.56 73 LEU A O 1
ATOM 552 N N . LEU A 1 74 ? 17.802 -1.830 -11.466 1.00 79.94 74 LEU A N 1
ATOM 553 C CA . LEU A 1 74 ? 18.447 -3.035 -11.996 1.00 79.94 74 LEU A CA 1
ATOM 554 C C . LEU A 1 74 ? 19.831 -2.792 -12.607 1.00 79.94 74 LEU A C 1
ATOM 556 O O . LEU A 1 74 ? 20.589 -3.747 -12.765 1.00 79.94 74 LEU A O 1
ATOM 560 N N . THR A 1 75 ? 20.143 -1.551 -12.985 1.00 78.69 75 THR A N 1
ATOM 561 C CA . THR A 1 75 ? 21.352 -1.221 -13.758 1.00 78.69 75 THR A CA 1
ATOM 562 C C . THR A 1 75 ? 22.472 -0.647 -12.889 1.00 78.69 75 THR A C 1
ATOM 564 O O . THR A 1 75 ? 23.643 -0.894 -13.172 1.00 78.69 75 THR A O 1
ATOM 567 N N . TYR A 1 76 ? 22.152 0.108 -11.832 1.00 68.69 76 TYR A N 1
ATOM 568 C CA . TYR A 1 76 ? 23.166 0.759 -10.997 1.00 68.69 76 TYR A CA 1
ATOM 569 C C . TYR A 1 76 ? 23.657 -0.140 -9.848 1.00 68.69 76 TYR A C 1
ATOM 571 O O . TYR A 1 76 ? 22.838 -0.733 -9.144 1.00 68.69 76 TYR A O 1
ATOM 579 N N . PRO A 1 77 ? 24.982 -0.232 -9.614 1.00 58.84 77 PRO A N 1
ATOM 580 C CA . PRO A 1 77 ? 25.539 -0.994 -8.502 1.00 58.84 77 PRO A CA 1
ATOM 581 C C . PRO A 1 77 ? 25.228 -0.351 -7.129 1.00 58.84 77 PRO A C 1
ATOM 583 O O . PRO A 1 77 ? 25.195 0.877 -7.033 1.00 58.84 77 PRO A O 1
ATOM 586 N N . PRO A 1 78 ? 25.062 -1.151 -6.053 1.00 62.66 78 PRO A N 1
ATOM 587 C CA . PRO A 1 78 ? 25.162 -2.611 -6.030 1.00 62.66 78 PRO A CA 1
ATOM 588 C C . PRO A 1 78 ? 23.986 -3.268 -6.758 1.00 62.66 78 PRO A C 1
ATOM 590 O O . PRO A 1 78 ? 22.835 -2.868 -6.575 1.00 62.66 78 PRO A O 1
ATOM 593 N N . ALA A 1 79 ? 24.304 -4.269 -7.589 1.00 66.56 79 ALA A N 1
ATOM 594 C CA . ALA A 1 79 ? 23.322 -4.979 -8.396 1.00 66.56 79 ALA A CA 1
ATOM 595 C C . ALA A 1 79 ? 22.233 -5.545 -7.483 1.00 66.56 79 ALA A C 1
ATOM 597 O O . ALA A 1 79 ? 22.522 -6.306 -6.564 1.00 66.56 79 ALA A O 1
ATOM 598 N N . PHE A 1 80 ? 20.991 -5.141 -7.730 1.00 81.62 80 PHE A N 1
ATOM 599 C CA . PHE A 1 80 ? 19.824 -5.667 -7.040 1.00 81.62 80 PHE A CA 1
ATOM 600 C C . PHE A 1 80 ? 19.599 -7.091 -7.555 1.00 81.62 80 PHE A C 1
ATOM 602 O O . PHE A 1 80 ? 19.165 -7.251 -8.691 1.00 81.62 80 PHE A O 1
ATOM 609 N N . ASN A 1 81 ? 20.005 -8.121 -6.815 1.00 84.69 81 ASN A N 1
ATOM 610 C CA . ASN A 1 81 ? 19.979 -9.528 -7.231 1.00 84.69 81 ASN A CA 1
ATOM 611 C C . ASN A 1 81 ? 18.595 -10.149 -7.054 1.00 84.69 81 ASN A C 1
ATOM 613 O O . ASN A 1 81 ? 17.738 -9.606 -6.370 1.00 84.69 81 ASN A O 1
ATOM 617 N N . ILE A 1 82 ? 18.352 -11.286 -7.706 1.00 86.06 82 ILE A N 1
ATOM 618 C CA . ILE A 1 82 ? 17.085 -12.013 -7.555 1.00 86.06 82 ILE A CA 1
ATOM 619 C C . ILE A 1 82 ? 16.933 -12.447 -6.090 1.00 86.06 82 ILE A C 1
ATOM 621 O O . ILE A 1 82 ? 17.839 -13.065 -5.538 1.00 86.06 82 ILE A O 1
ATOM 625 N N . GLY A 1 83 ? 15.784 -12.135 -5.490 1.00 85.50 83 GLY A N 1
ATOM 626 C CA . GLY A 1 83 ? 15.491 -12.355 -4.074 1.00 85.50 83 GLY A CA 1
ATOM 627 C C . GLY A 1 83 ? 15.889 -11.193 -3.161 1.00 85.50 83 GLY A C 1
ATOM 628 O O . GLY A 1 83 ? 15.492 -11.188 -1.995 1.00 85.50 83 GLY A O 1
ATOM 629 N N . ASP A 1 84 ? 16.622 -10.192 -3.663 1.00 87.69 84 ASP A N 1
ATOM 630 C CA . ASP A 1 84 ? 16.945 -9.010 -2.869 1.00 87.69 84 ASP A CA 1
ATOM 631 C C . ASP A 1 84 ? 15.673 -8.211 -2.592 1.00 87.69 84 ASP A C 1
ATOM 633 O O . ASP A 1 84 ? 14.871 -7.944 -3.492 1.00 87.69 84 ASP A O 1
ATOM 637 N N . LYS A 1 85 ? 15.528 -7.789 -1.334 1.00 89.44 85 LYS A N 1
ATOM 638 C CA . LYS A 1 85 ? 14.480 -6.882 -0.866 1.00 89.44 85 LYS A CA 1
ATOM 639 C C . LYS A 1 85 ? 15.105 -5.568 -0.438 1.00 89.44 85 LYS A C 1
ATOM 641 O O . LYS A 1 85 ? 16.106 -5.558 0.277 1.00 89.44 85 LYS A O 1
ATOM 646 N N . ARG A 1 86 ? 14.517 -4.454 -0.864 1.00 87.31 86 ARG A N 1
ATOM 647 C CA . ARG A 1 86 ? 14.968 -3.110 -0.508 1.00 87.31 86 ARG A CA 1
ATOM 648 C C . ARG A 1 86 ? 13.775 -2.227 -0.189 1.00 87.31 86 ARG A C 1
ATOM 650 O O . ARG A 1 86 ? 12.919 -2.022 -1.043 1.00 87.31 86 ARG A O 1
ATOM 657 N N . GLN A 1 87 ? 13.774 -1.663 1.010 1.00 88.81 87 GLN A N 1
ATOM 658 C CA . GLN A 1 87 ? 12.866 -0.581 1.356 1.00 88.81 87 GLN A CA 1
ATOM 659 C C . GLN A 1 87 ? 13.318 0.698 0.648 1.00 88.81 87 GLN A C 1
ATOM 661 O O . GLN A 1 87 ? 14.501 1.050 0.698 1.00 88.81 87 GLN A O 1
ATOM 666 N N . LEU A 1 88 ? 12.394 1.386 -0.020 1.00 85.88 88 LEU A N 1
ATOM 667 C CA . LEU A 1 88 ? 12.682 2.663 -0.655 1.00 85.88 88 LEU A CA 1
ATOM 668 C C . LEU A 1 88 ? 12.900 3.740 0.395 1.00 85.88 88 LEU A C 1
ATOM 670 O O . LEU A 1 88 ? 12.101 3.916 1.314 1.00 85.88 88 LEU A O 1
ATOM 674 N N . GLN A 1 89 ? 13.988 4.481 0.214 1.00 81.81 89 GLN A N 1
ATOM 675 C CA . GLN A 1 89 ? 14.212 5.727 0.930 1.00 81.81 89 GLN A CA 1
ATOM 676 C C . GLN A 1 89 ? 13.367 6.840 0.304 1.00 81.81 89 GLN A C 1
ATOM 678 O O . GLN A 1 89 ? 12.888 6.715 -0.826 1.00 81.81 89 GLN A O 1
ATOM 683 N N . SER A 1 90 ? 13.214 7.955 1.016 1.00 73.19 90 SER A N 1
ATOM 684 C CA . SER A 1 90 ? 12.393 9.086 0.574 1.00 73.19 90 SER A CA 1
ATOM 685 C C . SER A 1 90 ? 12.769 9.588 -0.826 1.00 73.19 90 SER A C 1
ATOM 687 O O . SER A 1 90 ? 11.880 9.864 -1.630 1.00 73.19 90 SER A O 1
ATOM 689 N N . ASP A 1 91 ? 14.057 9.627 -1.167 1.00 75.25 91 ASP A N 1
ATOM 690 C CA . ASP A 1 91 ? 14.521 10.075 -2.488 1.00 75.25 91 ASP A CA 1
ATOM 691 C C . ASP A 1 91 ? 14.123 9.099 -3.611 1.00 75.25 91 ASP A C 1
ATOM 693 O O . ASP A 1 91 ? 13.650 9.513 -4.672 1.00 75.25 91 ASP A O 1
ATOM 697 N N . ASP A 1 92 ? 14.235 7.793 -3.358 1.00 81.31 92 ASP A N 1
ATOM 698 C CA . ASP A 1 92 ? 13.830 6.745 -4.301 1.00 81.31 92 ASP A CA 1
ATOM 699 C C . ASP A 1 92 ? 12.303 6.686 -4.461 1.00 81.31 92 ASP A C 1
ATOM 701 O O . ASP A 1 92 ? 11.794 6.463 -5.563 1.00 81.31 92 ASP A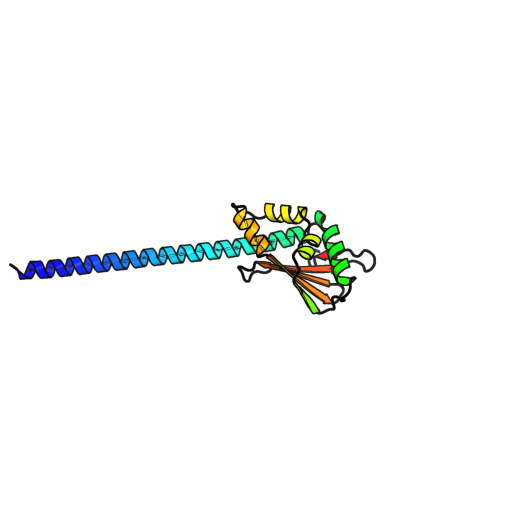 O 1
ATOM 705 N N . SER A 1 93 ? 11.559 6.952 -3.383 1.00 79.94 93 SER A N 1
ATOM 706 C CA . SER A 1 93 ? 10.097 7.033 -3.424 1.00 79.94 93 SER A CA 1
ATOM 707 C C . SER A 1 93 ? 9.612 8.176 -4.322 1.00 79.94 93 SER A C 1
ATOM 709 O O . SER A 1 93 ? 8.669 7.980 -5.079 1.00 79.94 93 SER A O 1
ATOM 711 N N . GLN A 1 94 ? 10.301 9.325 -4.336 1.00 81.50 94 GLN A N 1
ATOM 712 C CA . GLN A 1 94 ? 9.980 10.453 -5.222 1.00 81.50 94 GLN A CA 1
ATOM 713 C C . GLN A 1 94 ? 10.349 10.184 -6.686 1.00 81.50 94 GLN A C 1
ATOM 715 O O . GLN A 1 94 ? 9.750 10.762 -7.595 1.00 81.50 94 GLN A O 1
ATOM 720 N N . ALA A 1 95 ? 11.341 9.323 -6.928 1.00 85.31 95 ALA A N 1
ATOM 721 C CA . ALA A 1 95 ? 11.694 8.886 -8.273 1.00 85.31 95 ALA A CA 1
ATOM 722 C C . ALA A 1 95 ? 10.655 7.905 -8.845 1.00 85.31 95 ALA A C 1
ATOM 724 O O . ALA A 1 95 ? 10.331 7.991 -10.030 1.00 85.31 95 ALA A O 1
ATOM 725 N N . LEU A 1 96 ? 10.119 7.006 -8.010 1.00 86.44 96 LEU A N 1
ATOM 726 C CA . LEU A 1 96 ? 9.035 6.091 -8.380 1.00 86.44 96 LEU A CA 1
ATOM 727 C C . LEU A 1 96 ? 7.682 6.817 -8.497 1.00 86.44 96 LEU A C 1
ATOM 729 O O . LEU A 1 96 ? 6.955 6.621 -9.470 1.00 86.44 96 LEU A O 1
ATOM 733 N N . LEU A 1 97 ? 7.359 7.658 -7.514 1.00 87.38 97 LEU A N 1
ATOM 734 C CA . LEU A 1 97 ? 6.133 8.446 -7.406 1.00 87.38 97 LEU A CA 1
ATOM 735 C C . LEU A 1 97 ? 6.491 9.938 -7.503 1.00 87.38 97 LEU A C 1
ATOM 737 O O . LEU A 1 97 ? 6.700 10.596 -6.479 1.00 87.38 97 LEU A O 1
ATOM 741 N N . PRO A 1 98 ? 6.572 10.509 -8.720 1.00 87.38 98 PRO A N 1
ATOM 742 C CA . PRO A 1 98 ? 6.845 11.934 -8.877 1.00 87.38 98 PRO A CA 1
ATOM 743 C C . PRO A 1 98 ? 5.760 12.770 -8.188 1.00 87.38 98 PRO A C 1
ATOM 745 O O . PRO A 1 98 ? 4.635 12.312 -8.001 1.00 87.38 98 PRO A O 1
ATOM 748 N N . ARG A 1 99 ? 6.046 14.043 -7.879 1.00 88.00 99 ARG A N 1
ATOM 749 C CA . ARG A 1 99 ? 5.097 14.938 -7.174 1.00 88.00 99 ARG A CA 1
ATOM 750 C C . ARG A 1 99 ? 3.678 14.931 -7.755 1.00 88.00 99 ARG A C 1
ATOM 752 O O . ARG A 1 99 ? 2.715 15.014 -7.010 1.00 88.00 99 ARG A O 1
ATOM 759 N N . GLN A 1 100 ? 3.545 14.819 -9.074 1.00 89.31 100 GLN A N 1
ATOM 760 C CA . GLN A 1 100 ? 2.244 14.743 -9.745 1.00 89.31 100 GLN A CA 1
ATOM 761 C C . GLN A 1 100 ? 1.487 13.444 -9.430 1.00 89.31 100 GLN A C 1
ATOM 763 O O . GLN A 1 100 ? 0.280 13.486 -9.235 1.00 89.31 100 GLN A O 1
ATOM 768 N N . ALA A 1 101 ? 2.190 12.312 -9.363 1.00 88.19 101 ALA A N 1
ATOM 769 C CA . ALA A 1 101 ? 1.627 11.023 -8.968 1.00 88.19 101 ALA A CA 1
ATOM 770 C C . ALA A 1 101 ? 1.232 11.027 -7.486 1.00 88.19 101 ALA A C 1
ATOM 772 O O . ALA A 1 101 ? 0.169 10.532 -7.127 1.00 88.19 101 ALA A O 1
ATOM 773 N N . LEU A 1 102 ? 2.055 11.653 -6.638 1.00 85.69 102 LEU A N 1
ATOM 774 C CA . LEU A 1 102 ? 1.742 11.836 -5.222 1.00 85.69 102 LEU A CA 1
ATOM 775 C C . LEU A 1 102 ? 0.494 12.707 -5.025 1.00 85.69 102 LEU A C 1
ATOM 777 O O . LEU A 1 102 ? -0.359 12.379 -4.210 1.00 85.69 102 LEU A O 1
ATOM 781 N N . ASN A 1 103 ? 0.360 13.788 -5.795 1.00 87.56 103 ASN A N 1
ATOM 782 C CA . ASN A 1 103 ? -0.834 14.631 -5.756 1.00 87.56 103 ASN A CA 1
ATOM 783 C C . ASN A 1 103 ? -2.080 13.866 -6.221 1.00 87.56 103 ASN A C 1
ATOM 785 O O . ASN A 1 103 ? -3.101 13.931 -5.550 1.00 87.56 103 ASN A O 1
ATOM 789 N N . ALA A 1 104 ? -1.989 13.095 -7.309 1.00 87.81 104 ALA A N 1
ATOM 790 C CA . ALA A 1 104 ? -3.104 12.271 -7.778 1.00 87.81 104 ALA A CA 1
ATOM 791 C C . ALA A 1 104 ? -3.512 11.205 -6.748 1.00 87.81 104 ALA A C 1
ATOM 793 O O . ALA A 1 104 ? -4.697 10.975 -6.524 1.00 87.81 104 ALA A O 1
ATOM 794 N N . LEU A 1 105 ? -2.537 10.598 -6.067 1.00 86.62 105 LEU A N 1
ATOM 795 C CA . LEU A 1 105 ? -2.790 9.686 -4.956 1.00 86.62 105 LEU A CA 1
ATOM 796 C C . LEU A 1 105 ? -3.517 10.393 -3.801 1.00 86.62 105 LEU A C 1
ATOM 798 O O . LEU A 1 105 ? -4.488 9.866 -3.271 1.00 86.62 105 LEU A O 1
ATOM 802 N N . LEU A 1 106 ? -3.074 11.596 -3.429 1.00 84.19 106 LEU A N 1
ATOM 803 C CA . LEU A 1 106 ? -3.712 12.399 -2.385 1.00 84.19 106 LEU A CA 1
ATOM 804 C C . LEU A 1 106 ? -5.149 12.795 -2.734 1.00 84.19 106 LEU A C 1
ATOM 806 O O . LEU A 1 106 ? -6.015 12.775 -1.863 1.00 84.19 106 LEU A O 1
ATOM 810 N N . GLU A 1 107 ? -5.402 13.141 -3.993 1.00 85.56 107 GLU A N 1
ATOM 811 C CA . GLU A 1 107 ? -6.735 13.478 -4.498 1.00 85.56 107 GLU A CA 1
ATOM 812 C C . GLU A 1 107 ? -7.669 12.262 -4.533 1.00 85.56 107 GLU A C 1
ATOM 814 O O . GLU A 1 107 ? -8.869 12.404 -4.298 1.00 85.56 107 GLU A O 1
ATOM 819 N N . ALA A 1 108 ? -7.132 11.064 -4.779 1.00 83.62 108 ALA A N 1
ATOM 820 C CA . ALA A 1 108 ? -7.901 9.821 -4.788 1.00 83.62 108 ALA A CA 1
ATOM 821 C C . ALA A 1 108 ? -8.340 9.365 -3.383 1.00 83.62 108 ALA A C 1
ATOM 823 O O . ALA A 1 108 ? -9.307 8.613 -3.249 1.00 83.62 108 ALA A O 1
ATOM 824 N N . LEU A 1 109 ? -7.664 9.826 -2.326 1.00 79.81 109 LEU A N 1
ATOM 825 C CA . LEU A 1 109 ? -7.987 9.484 -0.944 1.00 79.81 109 LEU A CA 1
ATOM 826 C C . LEU A 1 109 ? -9.198 10.290 -0.442 1.00 79.81 109 LEU A C 1
ATOM 828 O O . LEU A 1 109 ? -9.085 11.508 -0.272 1.00 79.81 109 LEU A O 1
ATOM 832 N N . PRO A 1 110 ? -10.326 9.653 -0.070 1.00 70.62 110 PRO A N 1
ATOM 833 C CA . PRO A 1 110 ? -11.501 10.341 0.469 1.00 70.62 110 PRO A CA 1
ATOM 834 C C . PRO A 1 110 ? -11.312 10.686 1.954 1.00 70.62 110 PRO A C 1
ATOM 836 O O . PRO A 1 110 ? -12.078 10.278 2.829 1.00 70.62 110 PRO A O 1
ATOM 839 N N . ILE A 1 111 ? -10.247 11.417 2.266 1.00 68.88 111 ILE A N 1
ATOM 840 C CA . ILE A 1 111 ? -9.895 11.810 3.626 1.00 68.88 111 ILE A CA 1
ATOM 841 C C . ILE A 1 111 ? -10.203 13.293 3.772 1.00 68.88 111 ILE A C 1
ATOM 843 O O . ILE A 1 111 ? -9.615 14.138 3.108 1.00 68.88 111 ILE A O 1
ATOM 847 N N . ALA A 1 112 ? -11.120 13.616 4.682 1.00 57.6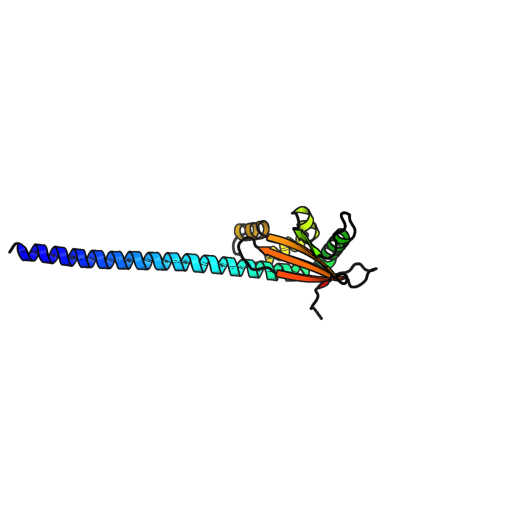2 112 ALA A N 1
ATOM 848 C CA . ALA A 1 112 ? -11.625 14.974 4.879 1.00 57.62 112 ALA A CA 1
ATOM 849 C C . ALA A 1 112 ? -10.585 15.980 5.426 1.00 57.62 112 ALA A C 1
ATOM 851 O O . ALA A 1 112 ? -10.894 17.164 5.537 1.00 57.62 112 ALA A O 1
ATOM 852 N N . GLN A 1 113 ? -9.383 15.534 5.817 1.00 68.31 113 GLN A N 1
ATOM 853 C CA . GLN A 1 113 ? -8.375 16.359 6.491 1.00 68.31 113 GLN A CA 1
ATOM 854 C C . GLN A 1 113 ? -6.977 16.170 5.889 1.00 68.31 113 GLN A C 1
ATOM 856 O O . GLN A 1 113 ? -6.450 15.056 5.846 1.00 68.31 113 GLN A O 1
ATOM 861 N N . ALA A 1 114 ? -6.342 17.287 5.523 1.00 67.69 114 ALA A N 1
ATOM 862 C CA . ALA A 1 114 ? -4.999 17.323 4.939 1.00 67.69 114 ALA A CA 1
ATOM 863 C C . ALA A 1 114 ? -3.908 16.756 5.870 1.00 67.69 114 ALA A C 1
ATOM 865 O O . ALA A 1 114 ? -2.920 16.197 5.399 1.00 67.69 114 ALA A O 1
ATOM 866 N N . GLU A 1 115 ? -4.075 16.867 7.191 1.00 70.38 115 GLU A N 1
ATOM 867 C CA . GLU A 1 115 ? -3.135 16.288 8.163 1.00 70.38 115 GLU A CA 1
ATOM 868 C C . GLU A 1 115 ? -3.185 14.757 8.177 1.00 70.38 115 GLU A C 1
ATOM 870 O O . GLU A 1 115 ? -2.141 14.110 8.215 1.00 70.38 115 GLU A O 1
ATOM 875 N N . GLY A 1 116 ? -4.384 14.169 8.081 1.00 70.56 116 GLY A N 1
ATOM 876 C CA . GLY A 1 116 ? -4.550 12.715 8.001 1.00 70.56 116 GLY A CA 1
ATOM 877 C C . GLY A 1 116 ? -3.951 12.141 6.719 1.00 70.56 116 GLY A C 1
ATOM 878 O O . GLY A 1 116 ? -3.272 11.121 6.758 1.00 70.56 116 GLY A O 1
ATOM 879 N N . GLN A 1 117 ? -4.131 12.846 5.600 1.00 73.44 117 GLN A N 1
ATOM 880 C CA . GLN A 1 117 ? -3.512 12.500 4.321 1.00 73.44 117 GLN A CA 1
ATOM 881 C C . GLN A 1 117 ? -1.980 12.521 4.388 1.00 73.44 117 GLN A C 1
ATOM 883 O O . GLN A 1 117 ? -1.336 11.553 3.992 1.00 73.44 117 GLN A O 1
ATOM 888 N N . ARG A 1 118 ? -1.389 13.599 4.922 1.00 73.38 118 ARG A N 1
ATOM 889 C CA . ARG A 1 118 ? 0.073 13.720 5.062 1.00 73.38 118 ARG A CA 1
ATOM 890 C C . ARG A 1 118 ? 0.650 12.640 5.965 1.00 73.38 118 ARG A C 1
ATOM 892 O O . ARG A 1 118 ? 1.618 11.998 5.590 1.00 73.38 118 ARG A O 1
ATOM 899 N N . ARG A 1 119 ? 0.004 12.376 7.099 1.00 76.44 119 ARG A N 1
ATOM 900 C CA . ARG A 1 119 ? 0.452 11.339 8.030 1.00 76.44 119 ARG A CA 1
ATOM 901 C C . ARG A 1 119 ? 0.445 9.943 7.404 1.00 76.44 119 ARG A C 1
ATOM 903 O O . ARG A 1 119 ? 1.366 9.174 7.638 1.00 76.44 119 ARG A O 1
ATOM 910 N N . LEU A 1 120 ? -0.566 9.617 6.598 1.00 74.25 120 LEU A N 1
ATOM 911 C CA . LEU A 1 120 ? -0.615 8.330 5.895 1.00 74.25 120 LEU A CA 1
ATOM 912 C C . LEU A 1 120 ? 0.491 8.186 4.848 1.00 74.25 120 LEU A C 1
ATOM 914 O O . LEU A 1 120 ? 0.988 7.080 4.659 1.00 74.25 120 LEU A O 1
ATOM 918 N N . LEU A 1 121 ? 0.867 9.283 4.186 1.00 77.06 121 LEU A N 1
ATOM 919 C CA . LEU A 1 121 ? 2.017 9.302 3.285 1.00 77.06 121 LEU A CA 1
ATOM 920 C C . LEU A 1 121 ? 3.342 9.158 4.032 1.00 77.06 121 LEU A C 1
ATOM 922 O O . LEU A 1 121 ? 4.224 8.456 3.554 1.00 77.06 121 LEU A O 1
ATOM 926 N N . ASP A 1 122 ? 3.479 9.804 5.187 1.00 80.06 122 ASP A N 1
ATOM 927 C CA . ASP A 1 122 ? 4.689 9.707 6.007 1.00 80.06 122 ASP A CA 1
ATOM 928 C C . ASP A 1 122 ? 4.882 8.279 6.552 1.00 80.06 122 ASP A C 1
ATOM 930 O O . ASP A 1 122 ? 6.007 7.787 6.630 1.00 80.06 122 ASP A O 1
ATOM 934 N N . ASP A 1 123 ? 3.780 7.591 6.867 1.00 81.56 123 ASP A N 1
ATOM 935 C CA . ASP A 1 123 ? 3.769 6.194 7.320 1.00 81.56 123 ASP A CA 1
ATOM 936 C C . ASP A 1 123 ? 3.793 5.176 6.157 1.00 81.56 123 ASP A C 1
ATOM 938 O O . ASP A 1 123 ? 3.781 3.961 6.400 1.00 81.56 123 ASP A O 1
ATOM 942 N N . LEU A 1 124 ? 3.797 5.633 4.899 1.00 82.44 124 LEU A N 1
ATOM 943 C CA . LEU A 1 124 ? 3.828 4.765 3.726 1.00 82.44 124 LEU A CA 1
ATOM 944 C C . LEU A 1 124 ? 5.230 4.184 3.546 1.00 82.44 124 LEU A C 1
ATOM 946 O O . LEU A 1 124 ? 6.202 4.882 3.266 1.00 82.44 124 LEU A O 1
ATOM 950 N N . ILE A 1 125 ? 5.317 2.864 3.631 1.00 86.25 125 ILE A N 1
ATOM 951 C CA . ILE A 1 125 ? 6.540 2.119 3.379 1.00 86.25 125 ILE A CA 1
ATOM 952 C C . ILE A 1 125 ? 6.386 1.385 2.054 1.00 86.25 125 ILE A C 1
ATOM 954 O O . ILE A 1 125 ? 5.446 0.614 1.872 1.00 86.25 125 ILE A O 1
ATOM 958 N N . ILE A 1 126 ? 7.332 1.598 1.142 1.00 88.31 126 ILE A N 1
ATOM 959 C CA . ILE A 1 126 ? 7.383 0.896 -0.139 1.00 88.31 126 ILE A CA 1
ATOM 960 C C . ILE A 1 126 ? 8.620 0.005 -0.147 1.00 88.31 126 ILE A C 1
ATOM 962 O O . ILE A 1 126 ? 9.746 0.493 -0.092 1.00 88.31 126 ILE A O 1
ATOM 966 N N . ASP A 1 127 ? 8.405 -1.299 -0.236 1.00 90.50 127 ASP A N 1
ATOM 967 C CA . ASP A 1 127 ? 9.438 -2.302 -0.434 1.00 90.50 127 ASP A CA 1
ATOM 968 C C . ASP A 1 127 ? 9.463 -2.740 -1.895 1.00 90.50 127 ASP A C 1
ATOM 970 O O . ASP A 1 127 ? 8.427 -2.908 -2.539 1.00 90.50 127 ASP A O 1
ATOM 974 N N . ILE A 1 128 ? 10.659 -2.982 -2.412 1.00 91.31 128 ILE A N 1
ATOM 975 C CA . ILE A 1 128 ? 10.859 -3.581 -3.723 1.00 91.31 128 ILE A CA 1
ATOM 976 C C . ILE A 1 128 ? 11.573 -4.909 -3.556 1.00 91.31 128 ILE A C 1
ATOM 978 O O . ILE A 1 128 ? 12.516 -5.018 -2.775 1.00 91.31 128 ILE A O 1
ATOM 982 N N . GLU A 1 129 ? 11.146 -5.905 -4.321 1.00 92.38 129 GLU A N 1
ATOM 983 C CA . GLU A 1 129 ? 11.779 -7.212 -4.421 1.00 92.38 129 GLU A CA 1
ATOM 984 C C . GLU A 1 129 ? 12.070 -7.541 -5.885 1.00 92.38 129 GLU A C 1
ATOM 986 O O . GLU A 1 129 ? 11.184 -7.453 -6.742 1.00 92.38 129 GLU A O 1
ATOM 991 N N . ARG A 1 130 ? 13.306 -7.945 -6.197 1.00 90.50 130 ARG A N 1
ATOM 992 C CA . ARG A 1 130 ? 13.602 -8.477 -7.531 1.00 90.50 130 ARG A CA 1
ATOM 993 C C . ARG A 1 130 ? 13.200 -9.936 -7.588 1.00 90.50 130 ARG A C 1
ATOM 995 O O . ARG A 1 130 ? 13.726 -10.773 -6.861 1.00 90.50 130 ARG A O 1
ATOM 1002 N N . LEU A 1 131 ? 12.328 -10.246 -8.529 1.00 89.19 131 LEU A N 1
ATOM 1003 C CA . LEU A 1 131 ? 11.884 -11.600 -8.803 1.00 89.19 131 LEU A CA 1
ATOM 1004 C C . LEU A 1 131 ? 12.645 -12.174 -10.012 1.00 89.19 131 LEU A C 1
ATOM 1006 O O . LEU A 1 131 ? 13.370 -11.469 -10.725 1.00 89.19 131 LEU A O 1
ATOM 1010 N N . ALA A 1 132 ? 12.489 -13.477 -10.242 1.00 85.88 132 ALA A N 1
ATOM 1011 C CA . ALA A 1 132 ? 12.986 -14.133 -11.450 1.00 85.88 132 ALA A CA 1
ATOM 1012 C C . ALA A 1 132 ? 12.267 -13.612 -12.717 1.00 85.88 132 ALA A C 1
ATOM 1014 O O . ALA A 1 132 ? 11.286 -12.874 -12.637 1.00 85.88 132 ALA A O 1
ATOM 1015 N N . ASP A 1 133 ? 12.760 -13.992 -13.899 1.00 83.69 133 ASP A N 1
ATOM 1016 C CA . ASP A 1 133 ? 12.103 -13.745 -15.195 1.00 83.69 133 ASP A CA 1
ATOM 1017 C C . ASP A 1 133 ? 11.825 -12.269 -15.526 1.00 83.69 133 ASP A C 1
ATOM 1019 O O . ASP A 1 133 ? 10.786 -11.925 -16.086 1.00 83.69 133 ASP A O 1
ATOM 1023 N N . GLN A 1 134 ? 12.762 -11.381 -15.175 1.00 85.44 134 GLN A N 1
ATOM 1024 C CA . GLN A 1 134 ? 12.634 -9.929 -15.376 1.00 85.44 134 GLN A CA 1
ATOM 1025 C C . GLN A 1 134 ? 11.385 -9.335 -14.711 1.00 85.44 134 GLN A C 1
ATOM 1027 O O . GLN A 1 134 ? 10.715 -8.462 -15.269 1.00 85.44 134 GLN A O 1
ATOM 1032 N N . ARG A 1 135 ? 11.073 -9.816 -13.507 1.00 89.75 135 ARG A N 1
ATOM 1033 C CA . ARG A 1 135 ? 9.963 -9.318 -12.704 1.00 89.75 135 ARG A CA 1
ATOM 1034 C C . ARG A 1 135 ? 10.460 -8.542 -11.497 1.00 89.75 135 ARG A C 1
ATOM 1036 O O . ARG A 1 135 ? 11.506 -8.845 -10.926 1.00 89.75 135 ARG A O 1
ATOM 1043 N N . VAL A 1 136 ? 9.683 -7.550 -11.095 1.00 91.12 136 VAL A N 1
ATOM 1044 C CA . VAL A 1 136 ? 9.911 -6.775 -9.878 1.00 91.12 136 VAL A CA 1
ATOM 1045 C C . VAL A 1 136 ? 8.595 -6.680 -9.130 1.00 91.12 136 VAL A C 1
ATOM 1047 O O . VAL A 1 136 ? 7.587 -6.280 -9.704 1.00 91.12 136 VAL A O 1
ATOM 1050 N N . ALA A 1 137 ? 8.598 -7.059 -7.861 1.00 91.88 137 ALA A N 1
ATOM 1051 C CA . ALA A 1 137 ? 7.479 -6.822 -6.969 1.00 91.88 137 ALA A CA 1
ATOM 1052 C C . ALA A 1 137 ? 7.674 -5.490 -6.247 1.00 91.88 137 ALA A C 1
ATOM 1054 O O . ALA A 1 137 ? 8.737 -5.231 -5.690 1.00 91.88 137 ALA A O 1
ATOM 1055 N N . ILE A 1 138 ? 6.633 -4.669 -6.237 1.00 91.00 138 ILE A N 1
ATOM 1056 C CA . ILE A 1 138 ? 6.520 -3.470 -5.417 1.00 91.00 138 ILE A CA 1
ATOM 1057 C C . ILE A 1 138 ? 5.449 -3.766 -4.376 1.00 91.00 138 ILE A C 1
ATOM 1059 O O . ILE A 1 138 ? 4.315 -4.093 -4.724 1.00 91.00 138 ILE A O 1
ATOM 1063 N N . THR A 1 139 ? 5.821 -3.688 -3.105 1.00 89.56 139 THR A N 1
ATOM 1064 C CA . THR A 1 139 ? 4.909 -3.879 -1.982 1.00 89.56 139 THR A CA 1
ATOM 1065 C C . THR A 1 139 ? 4.794 -2.573 -1.216 1.00 89.56 139 THR A C 1
ATOM 1067 O O . THR A 1 139 ? 5.781 -2.097 -0.670 1.00 89.56 139 THR A O 1
ATOM 1070 N N . ALA A 1 140 ? 3.605 -1.989 -1.175 1.00 86.38 140 ALA A N 1
ATOM 1071 C CA . ALA A 1 140 ? 3.311 -0.824 -0.353 1.00 86.38 140 ALA A CA 1
ATOM 1072 C C . ALA A 1 140 ? 2.587 -1.266 0.917 1.00 86.38 140 ALA A C 1
ATOM 1074 O O . ALA A 1 140 ? 1.745 -2.159 0.864 1.00 86.38 140 ALA A O 1
ATOM 1075 N N . ARG A 1 141 ? 2.922 -0.668 2.057 1.00 84.88 141 ARG A N 1
ATOM 1076 C CA . ARG A 1 141 ? 2.227 -0.886 3.328 1.00 84.88 141 ARG A CA 1
ATOM 1077 C C . ARG A 1 141 ? 2.129 0.417 4.103 1.00 84.88 141 ARG A C 1
ATOM 1079 O O . ARG A 1 141 ? 3.077 1.200 4.118 1.00 84.88 141 ARG A O 1
ATOM 1086 N N . SER A 1 142 ? 1.020 0.617 4.801 1.00 78.56 142 SER A N 1
ATOM 1087 C CA . SER A 1 142 ? 0.884 1.705 5.772 1.00 78.56 142 SER A CA 1
ATOM 1088 C C . SER A 1 142 ? 1.293 1.213 7.161 1.00 78.56 142 SER A C 1
ATOM 1090 O O . SER A 1 142 ? 0.773 0.201 7.630 1.00 78.56 142 SER A O 1
ATOM 1092 N N . GLY A 1 143 ? 2.195 1.928 7.845 1.00 68.62 143 GLY A N 1
ATOM 1093 C CA . GLY A 1 143 ? 2.735 1.541 9.158 1.00 68.62 143 GLY A CA 1
ATOM 1094 C C . GLY A 1 143 ? 1.695 1.325 10.270 1.00 68.62 143 GLY A C 1
ATOM 1095 O O . GLY A 1 143 ? 1.993 0.674 11.271 1.00 68.62 143 GLY A O 1
ATOM 1096 N N . GLY A 1 144 ? 0.466 1.819 10.094 1.00 64.44 144 GLY A N 1
ATOM 1097 C CA . GLY A 1 144 ? -0.635 1.639 11.041 1.00 64.44 144 GLY A CA 1
ATOM 1098 C C . GLY A 1 144 ? -1.430 0.338 10.889 1.00 64.44 144 GLY A C 1
ATOM 1099 O O . GL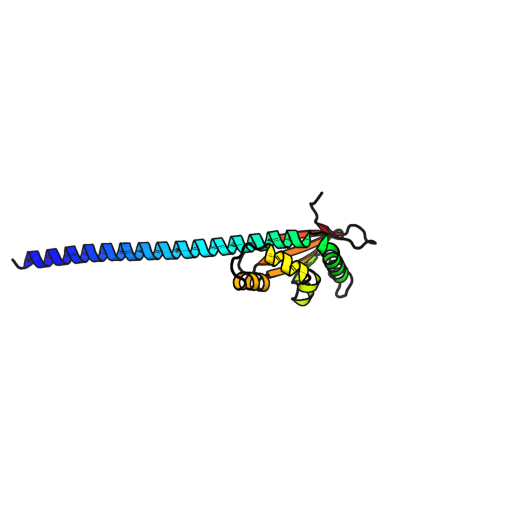Y A 1 144 ? -2.315 0.090 11.708 1.00 64.44 144 GLY A O 1
ATOM 1100 N N . THR A 1 145 ? -1.183 -0.479 9.855 1.00 68.75 145 THR A N 1
ATOM 1101 C CA . THR A 1 145 ? -2.008 -1.668 9.568 1.00 68.75 145 THR A CA 1
ATOM 1102 C C . THR A 1 145 ? -1.193 -2.842 9.020 1.00 68.75 145 THR A C 1
ATOM 1104 O O . THR A 1 145 ? -0.064 -2.682 8.569 1.00 68.75 145 THR A O 1
ATOM 1107 N N . SER A 1 146 ? -1.772 -4.047 9.044 1.00 69.44 146 SER A N 1
ATOM 1108 C CA . SER A 1 146 ? -1.198 -5.222 8.368 1.00 69.44 146 SER A CA 1
ATOM 1109 C C . SER A 1 146 ? -1.567 -5.311 6.882 1.00 69.44 146 SER A C 1
ATOM 1111 O O . SER A 1 146 ? -1.116 -6.237 6.209 1.00 69.44 146 SER A O 1
ATOM 1113 N N . ALA A 1 147 ? -2.398 -4.395 6.374 1.00 68.75 147 ALA A N 1
ATOM 1114 C CA . ALA A 1 147 ? -2.712 -4.328 4.957 1.00 68.75 147 ALA A CA 1
ATOM 1115 C C . ALA A 1 147 ? -1.470 -3.893 4.173 1.00 68.75 147 ALA A C 1
ATOM 1117 O O . ALA A 1 147 ? -0.706 -3.018 4.594 1.00 68.75 147 ALA A O 1
ATOM 1118 N N . SER A 1 148 ? -1.258 -4.579 3.059 1.00 80.50 148 SER A N 1
ATOM 1119 C CA . SER A 1 148 ? -0.222 -4.242 2.103 1.00 80.50 148 SER A CA 1
ATOM 1120 C C . SER A 1 148 ? -0.729 -4.532 0.705 1.00 80.50 148 SER A C 1
ATOM 1122 O O . SER A 1 148 ? -1.396 -5.541 0.461 1.00 80.50 148 SER A O 1
ATOM 1124 N N . THR A 1 149 ? -0.366 -3.660 -0.220 1.00 82.25 149 THR A N 1
ATOM 1125 C CA . THR A 1 149 ? -0.604 -3.840 -1.642 1.00 82.25 149 THR A CA 1
ATOM 1126 C C . THR A 1 149 ? 0.622 -4.416 -2.298 1.00 82.25 149 THR A C 1
ATOM 1128 O O . THR A 1 149 ? 1.714 -3.876 -2.162 1.00 82.25 149 THR A O 1
ATOM 1131 N N . HIS A 1 150 ? 0.427 -5.490 -3.055 1.00 87.19 150 HIS A N 1
ATOM 1132 C CA . HIS A 1 150 ? 1.485 -6.163 -3.788 1.00 87.19 150 HIS A CA 1
ATOM 1133 C C . HIS A 1 150 ? 1.234 -6.062 -5.293 1.00 87.19 150 HIS A C 1
ATOM 1135 O O . HIS A 1 150 ? 0.245 -6.579 -5.810 1.00 87.19 150 HIS A O 1
ATOM 1141 N N . ALA A 1 151 ? 2.151 -5.407 -5.999 1.00 89.12 151 ALA A N 1
ATOM 1142 C CA . ALA A 1 151 ? 2.098 -5.182 -7.434 1.00 89.12 151 ALA A CA 1
ATOM 1143 C C . ALA A 1 151 ? 3.325 -5.808 -8.098 1.00 89.12 151 ALA A C 1
ATOM 1145 O O . ALA A 1 151 ? 4.456 -5.419 -7.815 1.00 89.12 151 ALA A O 1
ATOM 1146 N N . VAL A 1 152 ? 3.124 -6.761 -9.007 1.00 91.44 152 VAL A N 1
ATOM 1147 C CA . VAL A 1 152 ? 4.231 -7.365 -9.761 1.00 91.44 152 VAL A CA 1
ATOM 1148 C C . VAL A 1 152 ? 4.314 -6.712 -11.126 1.00 91.44 152 VAL A C 1
ATOM 1150 O O . VAL A 1 152 ? 3.337 -6.704 -11.862 1.00 91.44 152 VAL A O 1
ATOM 1153 N N . PHE A 1 153 ? 5.482 -6.210 -11.495 1.00 91.06 153 PHE A N 1
ATOM 1154 C CA . PHE A 1 153 ? 5.769 -5.661 -12.811 1.00 91.06 153 PHE A CA 1
ATOM 1155 C C . PHE A 1 153 ? 6.659 -6.617 -13.596 1.00 91.06 153 PHE A C 1
ATOM 1157 O O . PHE A 1 153 ? 7.623 -7.159 -13.062 1.00 91.06 153 PHE A O 1
ATOM 1164 N N . VAL A 1 154 ? 6.341 -6.815 -14.872 1.00 90.44 154 VAL A N 1
ATOM 1165 C CA . VAL A 1 154 ? 7.112 -7.630 -15.815 1.00 90.44 154 VAL A CA 1
ATOM 1166 C C . VAL A 1 154 ? 7.691 -6.720 -16.884 1.00 90.44 154 VAL A C 1
ATOM 1168 O O . VAL A 1 154 ? 6.957 -5.942 -17.507 1.00 90.44 154 VAL A O 1
ATOM 1171 N N . ARG A 1 155 ? 8.997 -6.836 -17.115 1.00 88.25 155 ARG A N 1
ATOM 1172 C CA . ARG A 1 155 ? 9.665 -6.157 -18.222 1.00 88.25 155 ARG A CA 1
ATOM 1173 C C . ARG A 1 155 ? 9.201 -6.762 -19.549 1.00 88.25 155 ARG A C 1
ATOM 1175 O O . ARG A 1 155 ? 9.222 -7.978 -19.709 1.00 88.25 155 ARG A O 1
ATOM 1182 N N . GLN A 1 156 ? 8.751 -5.927 -20.483 1.00 83.50 156 GLN A N 1
ATOM 1183 C CA . GLN A 1 156 ? 8.206 -6.385 -21.770 1.00 83.50 156 GLN A CA 1
ATOM 1184 C C . GLN A 1 156 ? 9.300 -6.795 -22.757 1.00 83.50 156 GLN A C 1
ATOM 1186 O O . GLN A 1 156 ? 9.158 -7.789 -23.461 1.00 83.50 156 GLN A O 1
ATOM 1191 N N . SER A 1 157 ? 10.393 -6.033 -22.798 1.00 71.69 157 SER A N 1
ATOM 1192 C CA .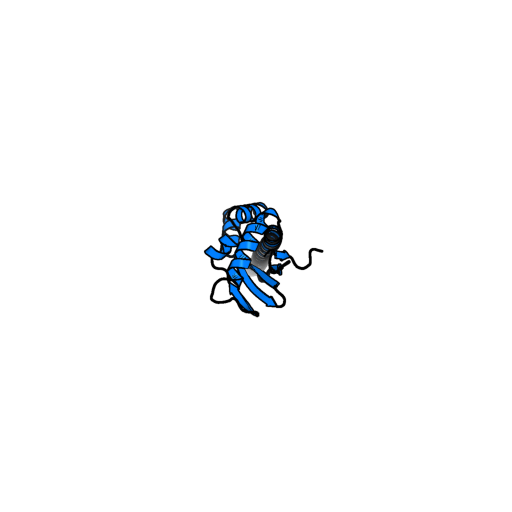 SER A 1 157 ? 11.538 -6.309 -23.661 1.00 71.69 157 SER A CA 1
ATOM 1193 C C . SER A 1 157 ? 12.848 -5.896 -22.975 1.00 71.69 157 SER A C 1
ATOM 1195 O O . SER A 1 157 ? 12.890 -4.867 -22.280 1.00 71.69 157 SER A O 1
ATOM 1197 N N . PRO A 1 158 ? 13.943 -6.656 -23.172 1.00 65.06 158 PRO A N 1
ATOM 1198 C CA . PRO A 1 158 ? 15.277 -6.237 -22.757 1.00 65.06 158 PRO A CA 1
ATOM 1199 C C . PRO A 1 158 ? 15.691 -4.900 -23.389 1.00 65.06 158 PRO A C 1
ATOM 1201 O O . PRO A 1 158 ? 16.418 -4.141 -22.755 1.00 65.06 158 PRO A O 1
ATOM 1204 N N . GLU A 1 159 ? 15.199 -4.585 -24.588 1.00 64.56 159 GLU A N 1
ATOM 1205 C CA . GLU A 1 159 ? 15.615 -3.405 -25.358 1.00 64.56 159 GLU A CA 1
ATOM 1206 C C . GLU A 1 159 ? 14.767 -2.164 -25.058 1.00 64.56 159 GLU A C 1
ATOM 1208 O O . GLU A 1 159 ? 15.310 -1.076 -24.901 1.00 64.56 159 GLU A O 1
ATOM 1213 N N . GLU A 1 160 ? 13.448 -2.317 -24.903 1.00 64.94 160 GLU A N 1
ATOM 1214 C CA . GLU A 1 160 ? 12.543 -1.176 -24.671 1.00 64.94 160 GLU A CA 1
ATOM 1215 C C . GLU A 1 160 ? 12.489 -0.741 -23.205 1.00 64.94 160 GLU A C 1
ATOM 1217 O O . GLU A 1 160 ? 12.035 0.359 -22.902 1.00 64.94 160 GLU A O 1
ATOM 1222 N N . ALA A 1 161 ? 12.955 -1.597 -22.288 1.00 76.69 161 ALA A N 1
ATOM 1223 C CA . ALA A 1 161 ? 13.035 -1.303 -20.859 1.00 76.69 161 ALA A CA 1
ATOM 1224 C C . ALA A 1 161 ? 11.693 -0.819 -20.251 1.00 76.69 161 ALA A C 1
ATOM 1226 O O . ALA A 1 161 ? 11.663 -0.102 -19.252 1.00 76.69 161 ALA A O 1
ATOM 1227 N N . THR A 1 162 ? 10.578 -1.231 -20.858 1.00 86.12 162 THR A N 1
ATOM 1228 C CA . THR A 1 162 ? 9.213 -0.912 -20.437 1.00 86.12 162 THR A CA 1
ATOM 1229 C C . THR A 1 162 ? 8.682 -1.972 -19.483 1.00 86.12 162 THR A C 1
ATOM 1231 O O . THR A 1 162 ? 8.941 -3.171 -19.646 1.00 86.12 162 THR A O 1
ATOM 1234 N N . TRP A 1 163 ? 7.909 -1.541 -18.488 1.00 88.94 163 TRP A N 1
ATOM 1235 C CA . TRP A 1 163 ? 7.336 -2.426 -17.474 1.00 88.94 163 TRP A CA 1
ATOM 1236 C C . TRP A 1 163 ? 5.812 -2.428 -17.544 1.00 88.94 163 TRP A C 1
ATOM 1238 O O . TRP A 1 163 ? 5.175 -1.418 -17.837 1.00 88.94 163 TRP A O 1
ATOM 1248 N N . ARG A 1 164 ? 5.187 -3.575 -17.273 1.00 87.50 164 ARG A N 1
ATOM 1249 C CA . ARG A 1 164 ? 3.722 -3.687 -17.176 1.00 87.50 164 ARG A CA 1
ATOM 1250 C C . ARG A 1 164 ? 3.324 -4.492 -15.959 1.00 87.50 164 ARG A C 1
ATOM 1252 O O . ARG A 1 164 ? 4.015 -5.440 -15.600 1.00 87.50 164 ARG A O 1
ATOM 1259 N N . LEU A 1 165 ? 2.197 -4.132 -15.353 1.00 87.50 165 LEU A N 1
ATOM 1260 C CA . LEU A 1 165 ? 1.636 -4.882 -14.236 1.00 87.50 165 LEU A CA 1
ATOM 1261 C C . LEU A 1 165 ? 1.259 -6.302 -14.695 1.00 87.50 165 LEU A C 1
ATOM 1263 O O . LEU A 1 165 ? 0.545 -6.484 -15.684 1.00 87.50 165 LEU A O 1
ATOM 1267 N N . ALA A 1 166 ? 1.746 -7.309 -13.981 1.00 83.88 166 ALA A N 1
ATOM 1268 C CA . ALA A 1 166 ? 1.405 -8.706 -14.172 1.00 83.88 166 ALA A CA 1
ATOM 1269 C C . ALA A 1 166 ? -0.062 -8.920 -13.777 1.00 83.88 166 ALA A C 1
ATOM 1271 O O . ALA A 1 166 ? -0.452 -8.610 -12.656 1.00 83.88 166 ALA A O 1
ATOM 1272 N N . GLY A 1 167 ? -0.871 -9.462 -14.688 1.00 71.06 167 GLY A N 1
ATOM 1273 C CA . GLY A 1 167 ? -2.282 -9.776 -14.425 1.00 71.06 167 GLY A CA 1
ATOM 1274 C C . GLY A 1 167 ? -3.294 -8.842 -15.091 1.00 71.06 167 GLY A C 1
ATOM 1275 O O . GLY A 1 167 ? -4.450 -9.232 -15.220 1.00 71.06 167 GLY A O 1
ATOM 1276 N N . LEU A 1 168 ? -2.875 -7.683 -15.613 1.00 53.19 168 LEU A N 1
ATOM 1277 C CA . LEU A 1 168 ? -3.682 -6.914 -16.568 1.00 53.19 168 LEU A CA 1
ATOM 1278 C C . LEU A 1 168 ? -3.473 -7.511 -17.969 1.00 53.19 168 LEU A C 1
ATOM 1280 O O . LEU A 1 168 ? -2.544 -7.122 -18.683 1.00 53.19 168 LEU A O 1
ATOM 1284 N N . ARG A 1 169 ? -4.283 -8.522 -18.306 1.00 39.03 169 ARG A N 1
ATOM 1285 C CA . ARG A 1 169 ? -4.432 -9.012 -19.686 1.00 39.03 169 ARG A CA 1
ATOM 1286 C C . ARG A 1 169 ? -5.212 -8.006 -20.519 1.00 39.03 169 ARG A C 1
ATOM 1288 O O . ARG A 1 169 ? -6.254 -7.535 -20.020 1.00 39.03 169 ARG A O 1
#

Sequence (169 aa):
MKHQQGAALVIVMALLSAALLLGVASMRTALVDERLAGNFRIAVQAQMLDESLLAVLSDRQYAASRDAFLNRLLTYPPAFNIGDKRQLQSDDSQALLPRQALNALLEALPIAQAEGQRRLLDDLIIDIERLADQRVAITARSGGTSASTHAVFVRQSPEEATWRLAGLR